Protein AF-E0XUV1-F1 (afdb_monomer_lite)

InterPro domains:
  IPR006260 TonB/TolA, C-terminal [T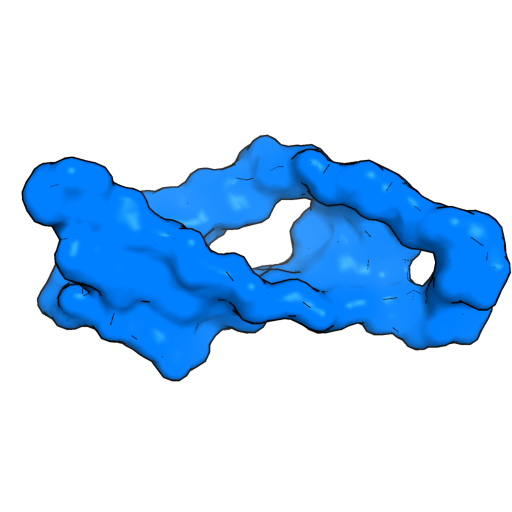IGR01352] (1-47)
  IPR037682 TonB, C-terminal [PF03544] (3-48)
  IPR037682 TonB, C-terminal [PS52015] (1-65)

Structure (mmCIF, N/CA/C/O backbone):
data_AF-E0XUV1-F1
#
_entry.id   AF-E0XUV1-F1
#
loop_
_atom_site.group_PDB
_atom_site.id
_atom_site.type_symbol
_atom_site.label_atom_id
_atom_site.label_alt_id
_atom_site.label_comp_id
_atom_site.label_asym_id
_atom_site.label_entity_id
_atom_site.label_seq_id
_atom_site.pdbx_PDB_ins_code
_atom_site.Cartn_x
_atom_site.Cartn_y
_atom_site.Cartn_z
_atom_site.occupancy
_atom_site.B_iso_or_equiv
_atom_site.auth_seq_id
_atom_site.auth_comp_id
_atom_site.auth_asym_id
_atom_site.auth_atom_id
_atom_site.pdbx_PDB_model_num
ATOM 1 N N . MET A 1 1 ? 2.196 -3.808 -18.730 1.00 89.25 1 MET A N 1
ATOM 2 C CA . MET A 1 1 ? 3.197 -3.799 -17.631 1.00 89.25 1 MET A CA 1
ATOM 3 C C . MET A 1 1 ? 2.514 -3.320 -16.354 1.00 89.25 1 MET A C 1
ATOM 5 O O . MET A 1 1 ? 1.707 -2.402 -16.456 1.00 89.25 1 MET A O 1
ATOM 9 N N . PHE A 1 2 ? 2.764 -3.932 -15.191 1.00 94.88 2 PHE A N 1
ATOM 10 C CA . PHE A 1 2 ? 2.117 -3.522 -13.935 1.00 94.88 2 PHE A CA 1
ATOM 11 C C . PHE A 1 2 ? 3.010 -3.747 -12.715 1.00 94.88 2 PHE A C 1
ATOM 13 O O . PHE A 1 2 ? 3.834 -4.656 -12.721 1.00 94.88 2 PHE A O 1
ATOM 20 N N . VAL A 1 3 ? 2.777 -2.969 -11.663 1.00 96.38 3 VAL A N 1
ATOM 21 C CA . VAL A 1 3 ? 3.400 -3.093 -10.339 1.00 96.38 3 VAL A CA 1
ATOM 22 C C . VAL A 1 3 ? 2.302 -3.299 -9.296 1.00 96.38 3 VAL A C 1
ATOM 24 O O . VAL A 1 3 ? 1.197 -2.768 -9.445 1.00 96.38 3 VAL A O 1
ATOM 27 N N . LYS A 1 4 ? 2.570 -4.104 -8.263 1.00 97.44 4 LYS A N 1
ATOM 28 C CA . LYS A 1 4 ? 1.686 -4.216 -7.093 1.00 97.44 4 LYS A CA 1
ATOM 29 C C . LYS A 1 4 ? 2.353 -3.638 -5.863 1.00 97.44 4 LYS A C 1
ATOM 31 O O . LYS A 1 4 ? 3.496 -3.996 -5.563 1.00 97.44 4 LYS A O 1
ATOM 36 N N . LEU A 1 5 ? 1.600 -2.817 -5.143 1.00 96.94 5 LEU A N 1
ATOM 37 C CA . LEU A 1 5 ? 2.013 -2.226 -3.883 1.00 96.94 5 LEU A CA 1
ATOM 38 C C . LEU A 1 5 ? 1.093 -2.692 -2.760 1.00 96.94 5 LEU A C 1
ATOM 40 O O . LEU A 1 5 ? -0.123 -2.751 -2.924 1.00 96.94 5 LEU A O 1
ATOM 44 N N . GLU A 1 6 ? 1.702 -3.017 -1.631 1.00 97.25 6 GLU A N 1
ATOM 45 C CA . GLU A 1 6 ? 1.036 -3.054 -0.337 1.00 97.25 6 GLU A CA 1
ATOM 46 C C . GLU A 1 6 ? 1.099 -1.646 0.253 1.00 97.25 6 GLU A C 1
ATOM 48 O O . GLU A 1 6 ? 2.177 -1.048 0.291 1.00 97.25 6 GLU A O 1
ATOM 53 N N . VAL A 1 7 ? -0.047 -1.112 0.669 1.00 96.75 7 VAL A N 1
ATOM 54 C CA . VAL A 1 7 ? -0.166 0.240 1.225 1.00 96.75 7 VAL A CA 1
ATOM 55 C C . VAL A 1 7 ? -0.879 0.154 2.563 1.00 96.75 7 VAL A C 1
ATOM 57 O O . VAL A 1 7 ? -1.938 -0.466 2.664 1.00 96.75 7 VAL A O 1
ATOM 60 N N . ILE A 1 8 ? -0.279 0.759 3.584 1.00 95.69 8 ILE A N 1
ATOM 61 C CA . ILE A 1 8 ? -0.834 0.875 4.930 1.00 95.69 8 ILE A CA 1
ATOM 62 C C . ILE A 1 8 ? -1.437 2.266 5.062 1.00 95.69 8 ILE A C 1
ATOM 64 O O . ILE A 1 8 ? -0.737 3.256 4.849 1.00 95.69 8 ILE A O 1
ATOM 68 N N . ILE A 1 9 ? -2.711 2.328 5.434 1.00 95.56 9 ILE A N 1
ATOM 69 C CA . ILE A 1 9 ? -3.485 3.566 5.525 1.00 95.56 9 ILE A CA 1
ATOM 70 C C . ILE A 1 9 ? -4.024 3.708 6.954 1.00 95.56 9 ILE A C 1
ATOM 72 O O . ILE A 1 9 ? -4.438 2.715 7.567 1.00 95.56 9 ILE A O 1
ATOM 76 N N . ASP A 1 10 ? -3.959 4.918 7.509 1.00 94.38 10 ASP A N 1
ATOM 77 C CA . ASP A 1 10 ? -4.537 5.236 8.819 1.00 94.38 10 ASP A CA 1
ATOM 78 C C . ASP A 1 10 ? -6.066 5.408 8.755 1.00 94.38 10 ASP A C 1
ATOM 80 O O . ASP A 1 10 ? -6.705 5.197 7.726 1.00 94.38 10 ASP A O 1
ATOM 84 N N . GLN A 1 11 ? -6.691 5.732 9.884 1.00 94.31 11 GLN A N 1
ATOM 85 C CA . GLN A 1 11 ? -8.152 5.819 9.977 1.00 94.31 11 GLN A CA 1
ATOM 86 C C . GLN A 1 11 ? -8.711 7.069 9.287 1.00 94.31 11 GLN A C 1
ATOM 88 O O . GLN A 1 11 ? -9.906 7.130 8.991 1.00 94.31 11 GLN A O 1
ATOM 93 N N . GLU A 1 12 ? -7.851 8.051 9.050 1.00 93.62 12 GLU A N 1
ATOM 94 C CA . GLU A 1 12 ? -8.124 9.338 8.436 1.00 93.62 12 GLU A CA 1
ATOM 95 C C . GLU A 1 12 ? -7.962 9.298 6.911 1.00 93.62 12 GLU A C 1
ATOM 97 O O . GLU A 1 12 ? -8.405 10.228 6.245 1.00 93.62 12 GLU A O 1
ATOM 102 N N . GLY A 1 13 ? -7.398 8.214 6.366 1.00 92.56 13 GLY A N 1
ATOM 103 C CA . GLY A 1 13 ? -7.195 8.032 4.930 1.00 92.56 13 GLY A CA 1
ATOM 104 C C . GLY A 1 13 ? -5.796 8.419 4.439 1.00 92.56 13 GLY A C 1
ATOM 105 O O . GLY A 1 13 ? -5.559 8.468 3.233 1.00 92.56 13 GLY A O 1
ATOM 106 N N . ASN A 1 14 ? -4.844 8.661 5.344 1.00 93.25 14 ASN A N 1
ATOM 107 C CA . ASN A 1 14 ? -3.470 8.991 4.978 1.00 93.25 14 ASN A CA 1
ATOM 108 C C . ASN A 1 14 ? -2.624 7.728 4.802 1.00 93.25 14 ASN A C 1
ATOM 110 O O . ASN A 1 14 ? -2.674 6.790 5.604 1.00 93.25 14 ASN A O 1
ATOM 114 N N . VAL A 1 15 ? -1.772 7.728 3.777 1.00 93.81 15 VAL A N 1
ATOM 115 C CA . VAL A 1 15 ? -0.783 6.667 3.568 1.00 93.81 15 VAL A CA 1
ATOM 116 C C . VAL A 1 15 ? 0.321 6.774 4.617 1.00 93.81 15 VAL A C 1
ATOM 118 O O . VAL A 1 15 ? 1.092 7.729 4.643 1.00 93.81 15 VAL A O 1
ATOM 121 N N . VAL A 1 16 ? 0.429 5.752 5.464 1.00 94.12 16 VAL A N 1
ATOM 122 C CA . VAL A 1 16 ? 1.446 5.655 6.522 1.00 94.12 16 VAL A CA 1
ATOM 123 C C . VAL A 1 16 ? 2.703 4.952 6.017 1.00 94.12 16 VAL A C 1
ATOM 125 O O . VAL A 1 16 ? 3.813 5.261 6.450 1.00 94.12 16 VAL A O 1
ATOM 128 N N . ASN A 1 17 ? 2.540 3.962 5.138 1.00 94.44 17 ASN A N 1
ATOM 129 C CA . ASN A 1 17 ? 3.650 3.203 4.571 1.00 94.44 17 ASN A CA 1
ATOM 130 C C . ASN A 1 17 ? 3.245 2.534 3.254 1.00 94.44 17 ASN A C 1
ATOM 132 O O . ASN A 1 17 ? 2.072 2.235 3.031 1.00 94.44 17 ASN A O 1
ATOM 136 N N . GLN A 1 18 ? 4.229 2.221 2.418 1.00 94.19 18 GLN A N 1
ATOM 137 C CA . GLN A 1 18 ? 4.029 1.548 1.149 1.00 94.19 18 GLN A CA 1
ATOM 138 C C . GLN A 1 18 ? 5.232 0.685 0.771 1.00 94.19 18 GLN A C 1
ATOM 140 O O . GLN A 1 18 ? 6.387 1.018 1.040 1.00 94.19 18 GLN A O 1
ATOM 145 N N . LYS A 1 19 ? 4.961 -0.435 0.103 1.00 95.50 19 LYS A N 1
ATOM 146 C CA . LYS A 1 19 ? 5.987 -1.382 -0.331 1.00 95.50 19 LYS A CA 1
ATOM 147 C C . LYS A 1 19 ? 5.608 -2.037 -1.648 1.00 95.50 19 LYS A C 1
ATOM 149 O O . LYS A 1 19 ? 4.504 -2.551 -1.803 1.00 95.50 19 LYS A O 1
ATOM 154 N N . ILE A 1 20 ? 6.560 -2.123 -2.575 1.00 96.44 20 ILE A N 1
ATOM 155 C CA . ILE A 1 20 ? 6.402 -2.954 -3.772 1.00 96.44 20 ILE A CA 1
ATOM 156 C C . ILE A 1 20 ? 6.436 -4.429 -3.368 1.00 96.44 20 ILE A C 1
ATOM 158 O O . ILE A 1 20 ? 7.426 -4.922 -2.827 1.00 96.44 20 ILE A O 1
ATOM 162 N N . ILE A 1 21 ? 5.356 -5.143 -3.677 1.00 97.56 21 ILE A N 1
ATOM 163 C CA . ILE A 1 21 ? 5.244 -6.598 -3.493 1.00 97.56 21 ILE A CA 1
ATOM 164 C C . ILE A 1 21 ? 5.361 -7.360 -4.816 1.00 97.56 21 ILE A C 1
ATOM 166 O O . ILE A 1 21 ? 5.614 -8.563 -4.823 1.00 97.56 21 ILE A O 1
ATOM 170 N N . LYS A 1 22 ? 5.204 -6.666 -5.950 1.00 97.56 22 LYS A N 1
ATOM 171 C CA . LYS A 1 22 ? 5.511 -7.196 -7.280 1.00 97.56 22 LYS A CA 1
ATOM 172 C C . LYS A 1 22 ? 6.018 -6.083 -8.184 1.00 97.56 22 LYS A C 1
ATOM 174 O O . LYS A 1 22 ? 5.241 -5.205 -8.546 1.00 97.56 22 LYS A O 1
ATOM 179 N N . SER A 1 23 ? 7.294 -6.168 -8.554 1.00 96.50 23 SER A N 1
ATOM 180 C CA . SER A 1 23 ? 7.925 -5.278 -9.531 1.00 96.50 23 SER A CA 1
ATOM 181 C C . SER A 1 23 ? 7.314 -5.457 -10.920 1.00 96.50 23 SER A C 1
ATOM 183 O O . SER A 1 23 ? 6.904 -6.560 -11.300 1.00 96.50 23 SER A O 1
ATOM 185 N N . SER A 1 24 ? 7.297 -4.374 -11.687 1.00 95.50 24 SER A N 1
ATOM 186 C CA . SER A 1 24 ? 6.945 -4.384 -13.104 1.00 95.50 24 SER A 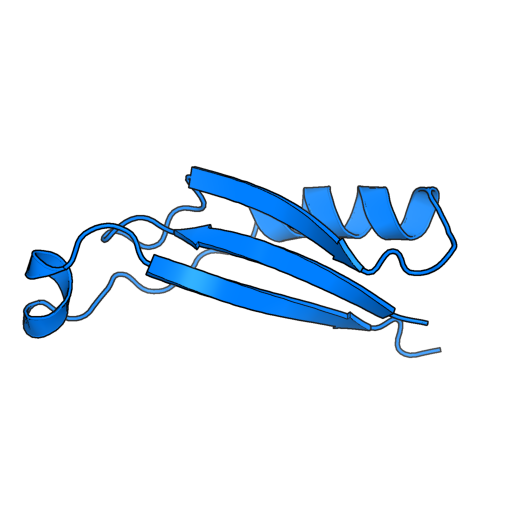CA 1
ATOM 187 C C . SER A 1 24 ? 8.054 -4.881 -14.033 1.00 95.50 24 SER A C 1
ATOM 189 O O . SER A 1 24 ? 7.792 -5.123 -15.214 1.00 95.50 24 SER A O 1
ATOM 191 N N . GLY A 1 25 ? 9.279 -5.016 -13.515 1.00 95.00 25 GLY A N 1
ATOM 192 C CA . GLY A 1 25 ? 10.493 -5.243 -14.298 1.00 95.00 25 GLY A CA 1
ATOM 193 C C . GLY A 1 25 ? 11.159 -3.960 -14.815 1.00 95.00 25 GLY A C 1
ATOM 194 O O . GLY A 1 25 ? 12.223 -4.047 -15.420 1.00 95.00 25 GLY A O 1
ATOM 195 N N . SER A 1 26 ? 10.578 -2.779 -14.572 1.00 95.56 26 SER A N 1
ATOM 196 C CA . SER A 1 26 ? 11.174 -1.471 -14.871 1.00 95.56 26 SER A CA 1
ATOM 197 C C . SER A 1 26 ? 11.332 -0.668 -13.583 1.00 95.56 26 SER A C 1
ATOM 199 O O . SER A 1 26 ? 10.342 -0.336 -12.935 1.00 95.56 26 SER A O 1
ATOM 201 N N . ASN A 1 27 ? 12.575 -0.329 -13.225 1.00 95.12 27 ASN A N 1
ATOM 202 C CA . ASN A 1 27 ? 12.849 0.465 -12.026 1.00 95.12 27 ASN A CA 1
ATOM 203 C C . ASN A 1 27 ? 12.174 1.844 -12.093 1.00 95.12 27 ASN A C 1
ATOM 205 O O . ASN A 1 27 ? 11.549 2.266 -11.129 1.00 95.12 27 ASN A O 1
ATOM 209 N N . ASP A 1 28 ? 12.224 2.514 -13.245 1.00 94.81 28 ASP A N 1
ATOM 210 C CA . ASP A 1 28 ? 11.639 3.850 -13.407 1.00 94.81 28 ASP A CA 1
ATOM 211 C C . ASP A 1 28 ? 10.117 3.834 -13.211 1.00 94.81 28 ASP A C 1
ATOM 213 O O . ASP A 1 28 ? 9.551 4.719 -12.563 1.00 94.81 28 ASP A O 1
ATOM 217 N N . PHE A 1 29 ? 9.443 2.801 -13.730 1.00 94.62 29 PHE A N 1
ATOM 218 C CA . PHE A 1 29 ? 8.003 2.639 -13.537 1.00 94.62 29 PHE A CA 1
ATOM 219 C C . PHE A 1 29 ? 7.657 2.292 -12.084 1.00 94.62 29 PHE A C 1
ATOM 221 O O .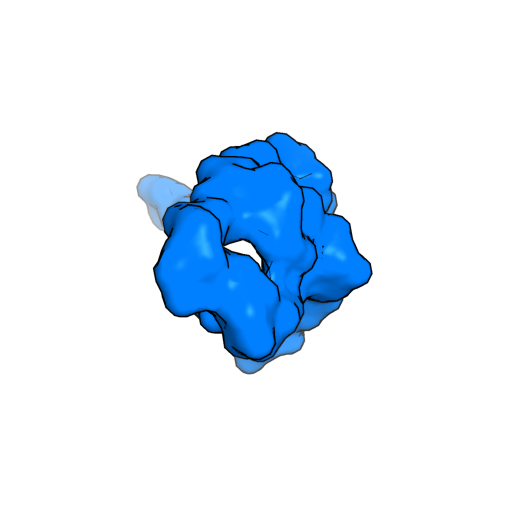 PHE A 1 29 ? 6.716 2.854 -11.527 1.00 94.62 29 PHE A O 1
ATOM 228 N N . ASP A 1 30 ? 8.442 1.420 -11.454 1.00 95.25 30 ASP A N 1
ATOM 229 C CA . ASP A 1 30 ? 8.289 1.047 -10.048 1.00 95.25 30 ASP A CA 1
ATOM 230 C C . ASP A 1 30 ? 8.456 2.259 -9.109 1.00 95.25 30 ASP A C 1
ATOM 232 O O . ASP A 1 30 ? 7.633 2.458 -8.214 1.00 95.25 30 ASP A O 1
ATOM 236 N N . GLN A 1 31 ? 9.462 3.111 -9.338 1.00 93.94 31 GLN A N 1
ATOM 237 C CA . GLN A 1 31 ? 9.680 4.340 -8.561 1.00 93.94 31 GLN A CA 1
ATOM 238 C C . GLN A 1 31 ? 8.547 5.349 -8.761 1.00 93.94 31 GLN A C 1
ATOM 240 O O . GLN A 1 31 ? 8.034 5.913 -7.797 1.00 93.94 31 GLN A O 1
ATOM 245 N N . THR A 1 32 ? 8.108 5.532 -10.007 1.00 93.12 32 THR A N 1
ATOM 246 C CA . THR A 1 32 ? 6.991 6.431 -10.330 1.00 93.12 32 THR A CA 1
ATOM 247 C C . THR A 1 32 ? 5.705 5.978 -9.634 1.00 93.12 32 THR A C 1
ATOM 249 O O . THR A 1 32 ? 4.954 6.795 -9.108 1.00 93.12 32 THR A O 1
ATOM 252 N N . ALA A 1 33 ? 5.459 4.669 -9.578 1.00 93.25 33 ALA A N 1
ATOM 253 C CA . ALA A 1 33 ? 4.312 4.115 -8.876 1.00 93.25 33 ALA A CA 1
ATOM 254 C C . ALA A 1 33 ? 4.367 4.352 -7.358 1.00 93.25 33 ALA A C 1
ATOM 256 O O . ALA A 1 33 ? 3.330 4.642 -6.769 1.00 93.25 33 ALA A O 1
ATOM 257 N N . ILE A 1 34 ? 5.547 4.268 -6.730 1.00 92.94 34 ILE A N 1
ATOM 258 C CA . ILE A 1 34 ? 5.715 4.603 -5.305 1.00 92.94 34 ILE A CA 1
ATOM 259 C C . ILE A 1 34 ? 5.385 6.076 -5.047 1.00 92.94 34 ILE A C 1
ATOM 261 O O . ILE A 1 34 ? 4.667 6.361 -4.090 1.00 92.94 34 ILE A O 1
ATOM 265 N N . LEU A 1 35 ? 5.892 6.989 -5.882 1.00 91.25 35 LEU A N 1
ATOM 266 C CA . LEU A 1 35 ? 5.665 8.430 -5.726 1.00 91.25 35 LEU A CA 1
ATOM 267 C C . LEU A 1 35 ? 4.178 8.776 -5.849 1.00 91.25 35 LEU A C 1
ATOM 269 O O . LEU A 1 35 ? 3.629 9.428 -4.969 1.00 91.25 35 LEU A O 1
ATOM 273 N N . ASN A 1 36 ? 3.504 8.248 -6.874 1.00 87.94 36 ASN A N 1
ATOM 274 C CA . ASN A 1 36 ? 2.079 8.509 -7.089 1.00 87.94 36 ASN A CA 1
ATOM 275 C C . ASN A 1 36 ? 1.207 8.028 -5.923 1.00 87.94 36 ASN A C 1
ATOM 277 O O . ASN A 1 36 ? 0.207 8.661 -5.617 1.00 87.94 36 ASN A O 1
ATOM 281 N N . VAL A 1 37 ? 1.563 6.917 -5.264 1.00 90.50 37 VAL A N 1
ATOM 282 C CA . VAL A 1 37 ? 0.780 6.388 -4.134 1.00 90.50 37 VAL A CA 1
ATOM 283 C C . VAL A 1 37 ? 0.796 7.328 -2.930 1.00 90.50 37 VAL A C 1
ATOM 285 O O . VAL A 1 37 ? -0.189 7.369 -2.202 1.00 90.50 37 VAL A O 1
ATOM 288 N N . GLN A 1 38 ? 1.865 8.103 -2.734 1.00 83.69 38 GLN A N 1
ATOM 289 C CA . GLN A 1 38 ? 1.930 9.091 -1.649 1.00 83.69 38 GLN A CA 1
ATOM 290 C C . GLN A 1 38 ? 0.985 10.277 -1.868 1.00 83.69 38 GLN A C 1
ATOM 292 O O . GLN A 1 38 ? 0.631 10.946 -0.905 1.00 83.69 38 GLN A O 1
ATOM 297 N N . GLU A 1 39 ? 0.581 10.527 -3.114 1.00 85.81 39 GLU A N 1
ATOM 298 C CA . GLU A 1 39 ? -0.330 11.612 -3.489 1.00 85.81 39 GLU A CA 1
ATOM 299 C C . GLU A 1 39 ? -1.804 11.171 -3.514 1.00 85.81 39 GLU A C 1
ATOM 301 O O . GLU A 1 39 ? -2.685 11.991 -3.765 1.00 85.81 39 GLU A O 1
ATOM 306 N N . ILE A 1 40 ? -2.098 9.886 -3.278 1.00 87.69 40 ILE A N 1
ATOM 307 C CA . ILE A 1 40 ? -3.478 9.394 -3.241 1.00 87.69 40 ILE A CA 1
ATOM 308 C C . ILE A 1 40 ? -4.104 9.757 -1.895 1.00 87.69 40 ILE A C 1
ATOM 310 O O . ILE A 1 40 ? -3.676 9.274 -0.847 1.00 87.69 40 ILE A O 1
ATOM 314 N N . GLU A 1 41 ? -5.174 10.541 -1.949 1.00 85.75 41 GLU A N 1
ATOM 315 C CA . GLU A 1 41 ? -6.082 10.740 -0.824 1.00 85.75 41 GLU A CA 1
ATOM 316 C C . GLU A 1 41 ? -7.080 9.576 -0.777 1.00 85.75 41 GLU A C 1
ATOM 318 O O . GLU A 1 41 ? -7.816 9.334 -1.739 1.00 85.75 41 GLU A O 1
ATOM 323 N N . PHE A 1 42 ? -7.092 8.831 0.329 1.00 91.25 42 PHE A N 1
ATOM 324 C CA . PHE A 1 42 ? -8.122 7.829 0.586 1.00 91.25 42 PHE A CA 1
ATOM 325 C C . PHE A 1 42 ? -9.212 8.428 1.464 1.00 91.25 42 PHE A C 1
ATOM 327 O O . PHE A 1 42 ? -8.946 9.268 2.321 1.00 91.25 42 PHE A O 1
ATOM 334 N N . ASP A 1 43 ? -10.442 7.954 1.288 1.00 93.06 43 ASP A N 1
ATOM 335 C CA . ASP A 1 43 ? -11.503 8.292 2.225 1.00 93.06 43 ASP A CA 1
ATOM 336 C C . ASP A 1 43 ? -11.166 7.741 3.625 1.00 93.06 43 ASP A C 1
ATOM 338 O O . ASP A 1 43 ? -10.638 6.624 3.749 1.00 93.06 43 ASP A O 1
ATOM 342 N N . PRO A 1 44 ? -11.498 8.481 4.697 1.00 92.94 44 PRO A N 1
ATOM 343 C CA . PRO A 1 44 ? -11.357 7.980 6.054 1.00 92.94 44 PRO A CA 1
ATOM 344 C C . PRO A 1 44 ? -12.223 6.737 6.264 1.00 92.94 44 PRO A C 1
ATOM 346 O O . PRO A 1 44 ? -13.294 6.573 5.668 1.00 92.94 44 PRO A O 1
ATOM 349 N N . LEU A 1 45 ? -11.793 5.864 7.175 1.00 92.12 45 LEU A N 1
ATOM 350 C CA . LEU A 1 45 ? -12.567 4.673 7.498 1.00 92.12 45 LEU A CA 1
ATOM 351 C C . LEU A 1 45 ? -13.926 5.047 8.112 1.00 92.12 45 LEU A C 1
ATOM 353 O O . LEU A 1 45 ? -13.999 5.936 8.970 1.00 92.12 45 LEU A O 1
ATOM 357 N N . PRO A 1 46 ? -15.002 4.308 7.773 1.00 93.12 46 PRO A N 1
ATOM 358 C CA . PRO A 1 46 ? -16.270 4.423 8.480 1.00 93.12 46 PRO A CA 1
ATOM 359 C C . PRO A 1 46 ? -16.080 4.236 9.991 1.00 93.12 46 PRO A C 1
ATOM 361 O O . PRO A 1 46 ? -15.313 3.372 10.416 1.00 93.12 46 PRO A O 1
ATOM 364 N N . GLU A 1 47 ? -16.836 4.973 10.811 1.00 91.88 47 GLU A N 1
ATOM 365 C CA . GLU A 1 47 ? -16.732 4.949 12.286 1.00 91.88 47 GLU A CA 1
ATOM 366 C C . GLU A 1 47 ? -16.712 3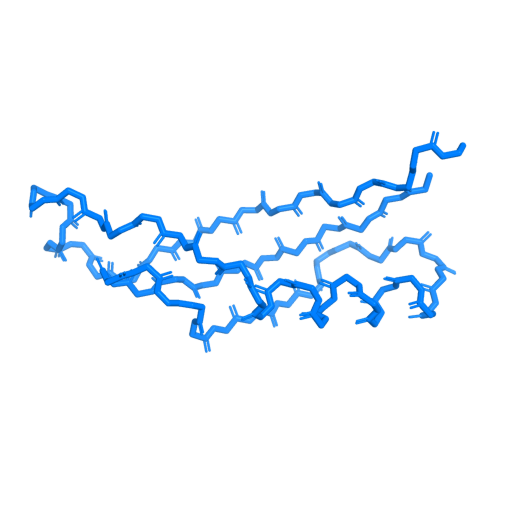.530 12.880 1.00 91.88 47 GLU A C 1
ATOM 368 O O . GLU A 1 47 ? -15.920 3.212 13.765 1.00 91.88 47 GLU A O 1
ATOM 373 N N . VAL A 1 48 ? -17.534 2.624 12.341 1.00 93.62 48 VAL A N 1
ATOM 374 C CA . VAL A 1 48 ? -17.616 1.226 12.800 1.00 93.62 48 VAL A CA 1
ATOM 375 C C . VAL A 1 48 ? -16.331 0.420 12.567 1.00 93.62 48 VAL A C 1
ATOM 377 O O . VAL A 1 48 ? -16.119 -0.598 13.233 1.00 93.62 48 VAL A O 1
ATOM 380 N N . MET A 1 49 ? -15.488 0.863 11.632 1.00 91.25 49 MET A N 1
ATOM 381 C CA . MET A 1 49 ? -14.227 0.229 11.251 1.00 91.25 49 MET A CA 1
ATOM 382 C C . MET A 1 49 ? -13.010 0.854 11.939 1.00 91.25 49 MET A C 1
ATOM 384 O O . MET A 1 49 ? -12.010 0.162 12.111 1.00 91.25 49 MET A O 1
ATOM 388 N N . LYS A 1 50 ? -13.101 2.105 12.412 1.00 90.75 50 LYS A N 1
ATOM 389 C CA . LYS A 1 50 ? -11.994 2.809 13.089 1.00 90.75 50 LYS A CA 1
ATOM 390 C C . LYS A 1 50 ? -11.395 2.023 14.261 1.00 90.75 50 LYS A C 1
ATOM 392 O O . LYS A 1 50 ? -10.187 2.015 14.464 1.00 90.75 50 LYS A O 1
ATOM 397 N N . LYS A 1 51 ? -12.216 1.250 14.981 1.00 91.81 51 LYS A N 1
ATOM 398 C CA . LYS A 1 51 ? -11.770 0.388 16.095 1.00 91.81 51 LYS A CA 1
ATOM 399 C C . LYS A 1 51 ? -10.728 -0.679 15.721 1.00 91.81 51 LYS A C 1
ATOM 401 O O . LYS A 1 51 ? -10.121 -1.251 16.620 1.00 91.81 51 LYS A O 1
ATOM 406 N N . PHE A 1 52 ? -10.560 -0.990 14.435 1.00 89.88 52 PHE A N 1
ATOM 407 C CA . PHE A 1 52 ? -9.612 -2.002 13.964 1.00 89.88 52 PHE A CA 1
ATOM 408 C C . PHE A 1 52 ? -8.221 -1.435 13.647 1.00 89.88 52 PHE A C 1
ATOM 410 O O . PHE A 1 52 ? -7.311 -2.214 13.375 1.00 89.88 52 PHE A O 1
ATOM 417 N N . GLY A 1 53 ? -8.028 -0.114 13.749 1.00 91.25 53 GLY A N 1
ATOM 418 C CA . GLY A 1 53 ? -6.737 0.521 13.500 1.00 91.25 53 GLY A CA 1
ATOM 419 C C . GLY A 1 53 ? -6.463 0.758 12.017 1.00 91.25 53 GLY A C 1
ATOM 420 O O . GLY A 1 53 ? -7.384 0.929 11.219 1.00 91.25 53 GLY A O 1
ATOM 421 N N . ASN A 1 54 ? -5.177 0.789 11.670 1.00 93.62 54 ASN A N 1
ATOM 422 C CA . ASN A 1 54 ? -4.723 0.948 10.293 1.00 93.62 54 ASN A CA 1
ATOM 423 C C . ASN A 1 54 ? -5.164 -0.245 9.445 1.00 93.62 54 ASN A C 1
ATOM 425 O O . ASN A 1 54 ? -5.228 -1.380 9.923 1.00 93.62 54 ASN A O 1
ATOM 429 N N . TYR A 1 55 ? -5.401 0.004 8.165 1.00 92.94 55 TYR A N 1
ATOM 430 C CA . TYR A 1 55 ? -5.799 -1.023 7.216 1.00 92.94 55 TYR A CA 1
ATOM 431 C C . TYR A 1 55 ? -4.783 -1.149 6.087 1.00 92.94 55 TYR A C 1
ATOM 433 O O . TYR A 1 55 ? -3.990 -0.246 5.822 1.00 92.94 55 TYR A O 1
ATOM 441 N N . VAL A 1 56 ? -4.783 -2.318 5.451 1.00 94.94 56 VAL A N 1
ATOM 442 C CA . VAL A 1 56 ? -3.861 -2.648 4.365 1.00 94.94 56 VAL A CA 1
ATOM 443 C C . VAL A 1 56 ? -4.658 -2.860 3.091 1.00 94.94 56 VAL A C 1
ATOM 445 O O . VAL A 1 56 ? -5.617 -3.634 3.076 1.00 94.94 56 VAL A O 1
ATOM 448 N N . VAL A 1 57 ? -4.235 -2.206 2.014 1.00 94.62 57 VAL A N 1
ATOM 449 C CA . VAL A 1 57 ? -4.782 -2.411 0.671 1.00 94.62 57 VAL A CA 1
ATOM 450 C C . VAL A 1 57 ? -3.693 -2.861 -0.290 1.00 94.62 57 VAL A C 1
ATOM 452 O O . VAL A 1 57 ? -2.517 -2.523 -0.139 1.00 94.62 57 VAL A O 1
ATOM 455 N N . ILE A 1 58 ? -4.100 -3.624 -1.305 1.00 96.75 58 ILE A N 1
ATOM 456 C CA . ILE A 1 58 ? -3.228 -4.010 -2.411 1.00 96.75 58 ILE A CA 1
ATOM 457 C C . ILE A 1 58 ? -3.627 -3.209 -3.643 1.00 96.75 58 ILE A C 1
ATOM 459 O O . ILE A 1 58 ? -4.681 -3.450 -4.233 1.00 96.75 58 ILE A O 1
ATOM 463 N N . LEU A 1 59 ? -2.763 -2.284 -4.051 1.00 94.94 59 LEU A N 1
ATOM 464 C CA . LEU A 1 59 ? -2.941 -1.506 -5.271 1.00 94.94 59 LEU A CA 1
ATOM 465 C C . LEU A 1 59 ? -2.225 -2.190 -6.432 1.00 94.94 59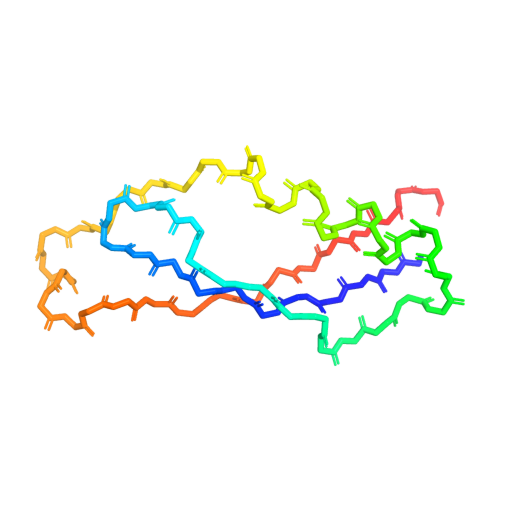 LEU A C 1
ATOM 467 O O . LEU A 1 59 ? -1.093 -2.657 -6.296 1.00 94.94 59 LEU A O 1
ATOM 471 N N . GLN A 1 60 ? -2.872 -2.221 -7.596 1.00 95.06 60 GLN A N 1
ATOM 472 C CA . GLN A 1 60 ? -2.242 -2.606 -8.854 1.00 95.06 60 GLN A CA 1
ATOM 473 C C . GLN A 1 60 ? -2.247 -1.406 -9.794 1.00 95.06 60 GLN A C 1
ATOM 475 O O . GLN A 1 60 ? -3.305 -0.986 -10.255 1.00 95.06 60 GLN A O 1
ATOM 480 N N . ILE A 1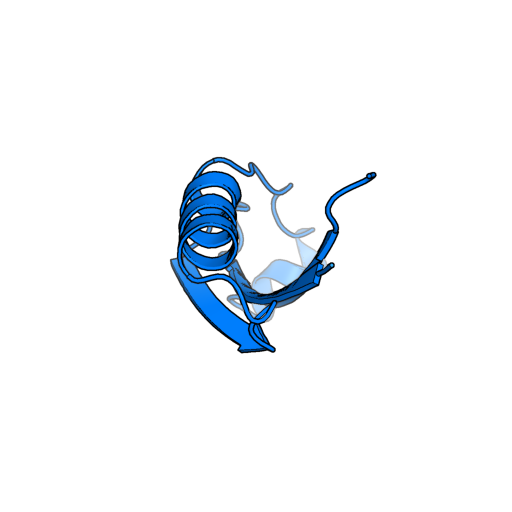 61 ? -1.059 -0.895 -10.106 1.00 92.69 61 ILE A N 1
ATOM 481 C CA . ILE A 1 61 ? -0.885 0.207 -11.053 1.00 92.69 61 ILE A CA 1
ATOM 482 C C . ILE A 1 61 ? -0.412 -0.389 -12.372 1.00 92.69 61 ILE A C 1
ATOM 484 O O . ILE A 1 61 ? 0.608 -1.082 -12.436 1.00 92.69 61 ILE A O 1
ATOM 488 N N . GLN A 1 62 ? -1.183 -0.149 -13.427 1.00 92.81 62 GLN A N 1
ATOM 489 C CA . GLN A 1 62 ? -0.932 -0.679 -14.758 1.00 92.81 62 GLN A CA 1
ATOM 490 C C . GLN A 1 62 ? -0.676 0.465 -15.737 1.00 92.81 62 GLN A C 1
ATOM 492 O O . GLN A 1 62 ? -1.426 1.434 -15.787 1.00 92.81 62 GLN A O 1
ATOM 497 N N . ASN A 1 63 ? 0.372 0.320 -16.547 1.00 84.88 63 ASN A N 1
ATOM 498 C CA . ASN A 1 63 ? 0.572 1.182 -17.704 1.00 84.88 63 ASN A CA 1
ATOM 499 C C . ASN A 1 63 ? -0.449 0.794 -18.787 1.00 84.88 63 ASN A C 1
ATOM 501 O O . ASN A 1 63 ? -0.576 -0.393 -19.101 1.00 84.88 63 ASN A O 1
ATOM 505 N N . SER A 1 64 ? -1.185 1.773 -19.316 1.00 79.81 64 SER A N 1
ATOM 506 C CA . SER A 1 64 ? -2.274 1.579 -20.283 1.00 79.81 64 SER A CA 1
ATOM 507 C C . SER A 1 64 ? -1.815 1.358 -21.729 1.00 79.81 64 SER A C 1
ATOM 509 O O . SER A 1 64 ? -2.666 1.164 -22.593 1.00 79.81 64 SER A O 1
ATOM 511 N N . ARG A 1 65 ? -0.504 1.397 -21.998 1.00 62.78 65 ARG A N 1
ATOM 512 C CA . ARG A 1 65 ? 0.063 1.131 -23.327 1.00 62.78 65 ARG A CA 1
ATOM 513 C C . ARG A 1 65 ? 0.121 -0.352 -23.670 1.00 62.78 65 ARG A C 1
ATOM 515 O O . ARG A 1 65 ? 0.546 -1.150 -22.800 1.00 62.78 65 ARG A O 1
#

Sequence (65 aa):
MFVKLEVIIDQEGNVVNQKIIKSSGSNDFDQTAILNVQEIEFDPLPEVMKKFGNYVVILQIQNSR

Radius of gyration: 12.96 Å; chains: 1; bounding box: 30×19×39 Å

pLDDT: mean 92.6, std 5.08, range [62.78, 97.56]

Organism: NCBI:txid710833

Foldseek 3Di:
DKWKKKFKAWQQQATPDIDTPGDPPDPVVVVVVVVVVNVDGGHGHDPVCNVVTIDIDMDMDDDPD

Secondary structure (DSSP, 8-state):
-EEEEEEEE-TTS-EEEEEEEE--S-HHHHHHHHHHHHTPPPPPPPHHHHTT-SEEEEEEEE---